Protein AF-A0A2M4CQC0-F1 (afdb_monomer_lite)

Organism: Anopheles darlingi (NCBI:txid43151)

pLDDT: mean 77.65, std 14.58, range [39.47, 97.56]

Radius of gyration: 40.75 Å; chains: 1; bounding box: 48×86×104 Å

Secondary structure (DSSP, 8-state):
---SSHHHHHHHHHHHHHHHHHHHHHHHHHHHHHS-------PPPP-------TT--------THHHHHHHHHHHHHHHHS--------TTTT-S--THHHHHHHHHHHHHHHHHHHHHHHHHHHHHHHHTT-HHHHHHHHHHHHHHHHHHHHHH-

InterPro domains:
  IPR013169 mRNA splicing factor Cwf18-like [PF08315] (10-129)
  IPR013169 mRNA splicing factor Cwf18-like [PTHR31551] (8-136)

Foldseek 3Di:
DDDPPPVVVVVVVVVVVVVVVVVVVVVVVVVVVVPDDDPPPPDDDDDDDPPPPPDPDPPCPPPVVVVVVVVVVVVVVVVVPPPCPVPPPPVVVPPDDPCPVVCVVVVVVVVVVVVVVVVVVVVVVVVCVVVVVVVVVVVVVVVVVVVVVVVVVVVD

Structure (mmCIF, N/CA/C/O backbone):
data_AF-A0A2M4CQC0-F1
#
_entry.id   AF-A0A2M4CQC0-F1
#
loop_
_atom_site.group_PDB
_atom_site.id
_atom_site.type_symbol
_atom_site.label_atom_id
_atom_site.label_alt_id
_atom_site.label_comp_id
_atom_site.label_asym_id
_atom_site.label_entity_id
_atom_site.label_seq_id
_atom_site.pdbx_PDB_ins_code
_atom_site.Cartn_x
_atom_site.Cartn_y
_atom_site.Cartn_z
_atom_site.occupancy
_atom_site.B_iso_or_equiv
_atom_site.auth_seq_id
_atom_site.auth_comp_id
_atom_site.auth_asym_id
_atom_site.auth_atom_id
_atom_site.pdbx_PDB_model_num
ATOM 1 N N . MET A 1 1 ? 17.197 -39.508 -25.201 1.00 41.97 1 MET A N 1
ATOM 2 C CA . MET A 1 1 ? 18.123 -38.373 -25.404 1.00 41.97 1 MET A CA 1
ATOM 3 C C . MET A 1 1 ? 18.907 -38.595 -26.699 1.00 41.97 1 MET A C 1
ATOM 5 O O . MET A 1 1 ? 20.061 -38.970 -26.625 1.00 41.97 1 MET A O 1
ATOM 9 N N . LEU A 1 2 ? 18.271 -38.444 -27.871 1.00 49.19 2 LEU A N 1
ATOM 10 C CA . LEU A 1 2 ? 18.907 -38.537 -29.202 1.00 49.19 2 LEU A CA 1
ATOM 11 C C . LEU A 1 2 ? 18.035 -37.808 -30.256 1.00 49.19 2 LEU A C 1
ATOM 13 O O . LEU A 1 2 ? 17.323 -38.461 -31.004 1.00 49.19 2 LEU A O 1
ATOM 17 N N . GLU A 1 3 ? 18.061 -36.468 -30.307 1.00 52.78 3 GLU A N 1
ATOM 18 C CA . GLU A 1 3 ? 17.412 -35.682 -31.391 1.00 52.78 3 GLU A CA 1
ATOM 19 C C . GLU A 1 3 ? 18.177 -34.398 -31.806 1.00 52.78 3 GLU A C 1
ATOM 21 O O . GLU A 1 3 ? 17.649 -33.559 -32.529 1.00 52.78 3 GLU A O 1
ATOM 26 N N . SER A 1 4 ? 19.446 -34.208 -31.420 1.00 57.28 4 SER A N 1
ATOM 27 C CA . SER A 1 4 ? 20.185 -32.971 -31.755 1.00 57.28 4 SER A CA 1
ATOM 28 C C . SER A 1 4 ? 20.886 -32.973 -33.125 1.00 57.28 4 SER A C 1
ATOM 30 O O . SER A 1 4 ? 21.288 -31.914 -33.598 1.00 57.28 4 SER A O 1
ATOM 32 N N . GLY A 1 5 ? 21.022 -34.126 -33.793 1.00 52.41 5 GLY A N 1
ATOM 33 C CA . GLY A 1 5 ? 21.765 -34.246 -35.060 1.00 52.41 5 GLY A CA 1
ATOM 34 C C . GLY A 1 5 ? 20.974 -33.906 -36.332 1.00 52.41 5 GLY A C 1
ATOM 35 O O . GLY A 1 5 ? 21.569 -33.542 -37.339 1.00 52.41 5 GLY A O 1
ATOM 36 N N . ALA A 1 6 ? 19.638 -33.985 -36.303 1.00 56.91 6 ALA A N 1
ATOM 37 C CA . ALA A 1 6 ? 18.797 -33.765 -37.490 1.00 56.91 6 ALA A CA 1
ATOM 38 C C . ALA A 1 6 ? 18.462 -32.281 -37.749 1.00 56.91 6 ALA A C 1
ATOM 40 O O . ALA A 1 6 ? 18.064 -31.913 -38.854 1.00 56.91 6 ALA A O 1
ATOM 41 N N . VAL A 1 7 ? 18.608 -31.420 -36.737 1.00 55.88 7 VAL A N 1
ATOM 42 C CA . VAL A 1 7 ? 18.249 -29.992 -36.813 1.00 55.88 7 VAL A CA 1
ATOM 43 C C . VAL A 1 7 ? 19.319 -29.176 -37.551 1.00 55.88 7 VAL A C 1
ATOM 45 O O . VAL A 1 7 ? 18.988 -28.219 -38.246 1.00 55.88 7 VAL A O 1
ATOM 48 N N . ILE A 1 8 ? 20.589 -29.588 -37.465 1.00 58.81 8 ILE A N 1
ATOM 49 C CA . ILE A 1 8 ? 21.735 -28.864 -38.042 1.00 58.81 8 ILE A CA 1
ATOM 50 C C . ILE A 1 8 ? 21.699 -28.894 -39.582 1.00 58.81 8 ILE A C 1
ATOM 52 O O . ILE A 1 8 ? 21.910 -27.859 -40.207 1.00 58.81 8 ILE A O 1
ATOM 56 N N . GLY A 1 9 ? 21.326 -30.025 -40.196 1.00 65.06 9 GLY A N 1
ATOM 57 C CA . GLY A 1 9 ? 21.192 -30.133 -41.659 1.00 65.06 9 GLY A CA 1
ATOM 58 C C . GLY A 1 9 ? 20.013 -29.334 -42.235 1.00 65.06 9 GLY A C 1
ATOM 59 O O . GLY A 1 9 ? 20.157 -28.668 -43.256 1.00 65.06 9 GLY A O 1
ATOM 60 N N . LYS A 1 10 ? 18.864 -29.307 -41.540 1.00 74.62 10 LYS A N 1
ATOM 61 C CA . LYS A 1 10 ? 17.688 -28.517 -41.965 1.00 74.62 10 LYS A CA 1
ATOM 62 C C . LYS A 1 10 ? 17.965 -27.008 -41.962 1.00 74.62 10 LYS A C 1
ATOM 64 O O . LYS A 1 10 ? 17.490 -26.296 -42.843 1.00 74.62 10 LYS A O 1
ATOM 69 N N . LEU A 1 11 ? 18.744 -26.527 -40.989 1.00 77.06 11 LEU A N 1
ATOM 70 C CA . LEU A 1 11 ? 19.142 -25.120 -40.889 1.00 77.06 11 LEU A CA 1
ATOM 71 C C . LEU A 1 11 ? 20.041 -24.699 -42.066 1.00 77.06 11 LEU A C 1
ATOM 73 O O . LEU A 1 11 ? 19.887 -23.607 -42.616 1.00 77.06 11 LEU A O 1
ATOM 77 N N . GLU A 1 12 ? 20.971 -25.568 -42.459 1.00 82.75 12 GLU A N 1
ATOM 78 C CA . GLU A 1 12 ? 21.910 -25.317 -43.554 1.00 82.75 12 GLU A CA 1
ATOM 79 C C . GLU A 1 12 ? 21.199 -25.272 -44.917 1.00 82.75 12 GLU A C 1
ATOM 81 O O . GLU A 1 12 ? 21.406 -24.340 -45.703 1.00 82.75 12 GLU A O 1
ATOM 86 N 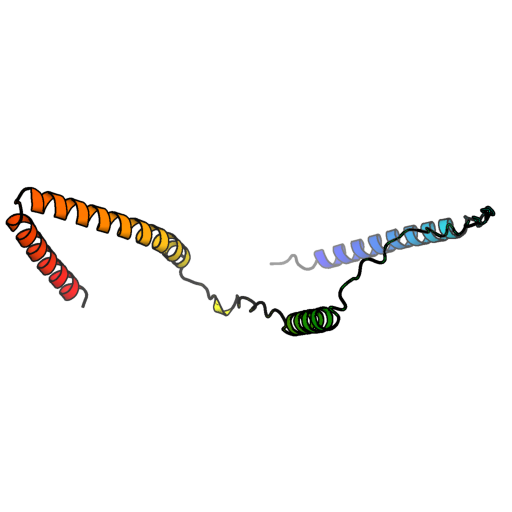N . GLU A 1 13 ? 20.274 -26.205 -45.160 1.00 87.00 13 GLU A N 1
ATOM 87 C CA . GLU A 1 13 ? 19.421 -26.216 -46.355 1.00 87.00 13 GLU A CA 1
ATOM 88 C C . GLU A 1 13 ? 18.553 -24.949 -46.459 1.00 87.00 13 GLU A C 1
ATOM 90 O O . GLU A 1 13 ? 18.424 -24.344 -47.531 1.00 87.00 13 GLU A O 1
ATOM 95 N N . GLU A 1 14 ? 17.982 -24.493 -45.340 1.00 89.06 14 GLU A N 1
ATOM 96 C CA . GLU A 1 14 ? 17.160 -23.283 -45.307 1.00 89.06 14 GLU A CA 1
ATOM 97 C C . GLU A 1 14 ? 17.990 -22.006 -45.540 1.00 89.06 14 GLU A C 1
ATOM 99 O O . GLU A 1 14 ? 17.554 -21.092 -46.257 1.00 89.06 14 GLU A O 1
ATOM 104 N N . ALA A 1 15 ? 19.221 -21.957 -45.020 1.00 91.50 15 ALA A N 1
ATOM 105 C CA . ALA A 1 15 ? 20.152 -20.853 -45.243 1.00 91.50 15 ALA A CA 1
ATOM 106 C C . ALA A 1 15 ? 20.557 -20.722 -46.723 1.00 91.50 15 ALA A C 1
ATOM 108 O O . ALA A 1 15 ? 20.567 -19.608 -47.267 1.00 91.50 15 ALA A O 1
ATOM 109 N N . LEU A 1 16 ? 20.824 -21.841 -47.407 1.00 91.31 16 LEU A N 1
ATOM 110 C CA . LEU A 1 16 ? 21.131 -21.860 -48.842 1.00 91.31 16 LEU A CA 1
ATOM 111 C C . LEU A 1 16 ? 19.942 -21.373 -49.681 1.00 91.31 16 LEU A C 1
ATOM 113 O O . LEU A 1 16 ? 20.098 -20.482 -50.520 1.00 91.31 16 LEU A O 1
ATOM 117 N N . LYS A 1 17 ? 18.728 -21.840 -49.373 1.00 93.62 17 LYS A N 1
ATOM 118 C CA . LYS A 1 17 ? 17.499 -21.399 -50.051 1.00 93.62 17 LYS A CA 1
ATOM 119 C C . LYS A 1 17 ? 17.235 -19.898 -49.879 1.00 93.62 17 LYS A C 1
ATOM 121 O O . LYS A 1 17 ? 16.783 -19.222 -50.809 1.00 93.62 17 LYS A O 1
ATOM 126 N N . ARG A 1 18 ? 17.533 -19.333 -48.700 1.00 91.88 18 ARG A N 1
ATOM 127 C CA . ARG A 1 18 ? 17.454 -17.880 -48.456 1.00 91.88 18 ARG A CA 1
ATOM 128 C C . ARG A 1 18 ? 18.491 -17.114 -49.278 1.00 91.88 18 ARG A C 1
ATOM 130 O O . ARG A 1 18 ? 18.155 -16.081 -49.862 1.00 91.88 18 ARG A O 1
ATOM 137 N N . LYS A 1 19 ? 19.725 -17.616 -49.350 1.00 95.06 19 LYS A N 1
ATOM 138 C CA . LYS A 1 19 ? 20.812 -17.014 -50.136 1.00 95.06 19 LYS A CA 1
ATOM 139 C C . LYS A 1 19 ? 20.453 -16.941 -51.622 1.00 95.06 19 LYS A C 1
ATOM 141 O O . LYS A 1 19 ? 20.618 -15.885 -52.230 1.00 95.06 19 LYS A O 1
ATOM 146 N N . GLU A 1 20 ? 19.898 -18.009 -52.188 1.00 94.44 20 GLU A N 1
ATOM 147 C CA . GLU A 1 20 ? 19.456 -18.040 -53.588 1.00 94.44 20 GLU A CA 1
ATOM 148 C C . GLU A 1 20 ? 18.335 -17.033 -53.870 1.00 94.44 20 GLU A C 1
ATOM 150 O O . GLU A 1 20 ? 18.406 -16.288 -54.851 1.00 94.44 20 GLU A O 1
ATOM 155 N N . ARG A 1 21 ? 17.329 -16.934 -52.988 1.00 93.94 21 ARG A N 1
ATOM 156 C CA . ARG A 1 21 ? 16.252 -15.932 -53.111 1.00 93.94 21 ARG A CA 1
ATOM 157 C C . ARG A 1 21 ? 16.788 -14.500 -53.106 1.00 93.94 21 ARG A C 1
ATOM 159 O O . ARG A 1 21 ? 16.381 -13.693 -53.940 1.00 93.94 21 ARG A O 1
ATOM 166 N N . LEU A 1 22 ? 17.718 -14.189 -52.201 1.00 92.69 22 LEU A N 1
ATOM 167 C CA . LEU A 1 22 ? 18.335 -12.861 -52.124 1.00 92.69 22 LEU A CA 1
ATOM 168 C C . LEU A 1 22 ? 19.164 -12.536 -53.373 1.00 92.69 22 LEU A C 1
ATOM 170 O O . LEU A 1 22 ? 19.139 -11.399 -53.842 1.00 92.69 22 LEU A O 1
ATOM 174 N N . GLN A 1 23 ? 19.857 -13.520 -53.952 1.00 92.50 23 GLN A N 1
ATOM 175 C CA . GLN A 1 23 ? 20.594 -13.320 -55.202 1.00 92.50 23 GLN A CA 1
ATOM 176 C C . GLN A 1 23 ? 19.667 -13.010 -56.384 1.00 92.50 23 GLN A C 1
ATOM 178 O O . GLN A 1 23 ? 19.983 -12.119 -57.175 1.00 92.50 23 GLN A O 1
ATOM 183 N N . HIS A 1 24 ? 18.514 -13.677 -56.487 1.00 91.81 24 HIS A N 1
ATOM 184 C CA . HIS A 1 24 ? 17.514 -13.372 -57.518 1.00 91.81 24 HIS A CA 1
ATOM 185 C C . HIS A 1 24 ? 16.942 -11.959 -57.360 1.00 91.81 24 HIS A C 1
ATOM 187 O O . HIS A 1 24 ? 16.857 -11.220 -58.341 1.00 91.81 24 HIS A O 1
ATOM 193 N N . LEU A 1 25 ? 16.624 -11.548 -56.128 1.00 86.88 25 LEU A N 1
ATOM 194 C CA . LEU A 1 25 ? 16.161 -10.189 -55.830 1.00 86.88 25 LEU A CA 1
ATOM 195 C C . LEU A 1 25 ? 17.206 -9.132 -56.198 1.00 86.88 25 LEU A C 1
ATOM 197 O O . LEU A 1 25 ? 16.875 -8.143 -56.844 1.00 86.88 25 LEU A O 1
ATOM 201 N N . LYS A 1 26 ? 18.478 -9.367 -55.855 1.00 90.06 26 LYS A N 1
ATOM 202 C CA . LYS A 1 26 ? 19.574 -8.443 -56.169 1.00 90.06 26 LYS A CA 1
ATOM 203 C C . LYS A 1 26 ? 19.814 -8.318 -57.676 1.00 90.06 26 LYS A C 1
ATOM 205 O O . LYS A 1 26 ? 20.076 -7.220 -58.157 1.00 90.06 26 LYS A O 1
ATOM 210 N N . ARG A 1 27 ? 19.701 -9.419 -58.430 1.00 88.50 27 ARG A N 1
ATOM 211 C CA . ARG A 1 27 ? 19.774 -9.397 -59.902 1.00 88.50 27 ARG A CA 1
ATOM 212 C C . ARG A 1 27 ? 18.616 -8.606 -60.508 1.00 88.50 27 ARG A C 1
ATOM 214 O O . ARG A 1 27 ? 18.858 -7.783 -61.382 1.00 88.50 27 ARG A O 1
ATOM 221 N N . LYS A 1 28 ? 17.393 -8.799 -60.002 1.00 85.19 28 LYS A N 1
ATOM 222 C CA . LYS A 1 28 ? 16.210 -8.058 -60.457 1.00 85.19 28 LYS A CA 1
ATOM 223 C C . LYS A 1 28 ? 16.317 -6.560 -60.155 1.00 85.19 28 LYS A C 1
ATOM 225 O O . LYS A 1 28 ? 16.088 -5.760 -61.046 1.00 85.19 28 LYS A O 1
ATOM 230 N N . GLN A 1 29 ? 16.729 -6.187 -58.944 1.00 81.38 29 GLN A N 1
ATOM 231 C CA . GLN A 1 29 ? 16.926 -4.783 -58.565 1.00 81.38 29 GLN A CA 1
ATOM 232 C C . GLN A 1 29 ? 18.025 -4.109 -59.397 1.00 81.38 29 GLN A C 1
ATOM 234 O O . GLN A 1 29 ? 17.899 -2.943 -5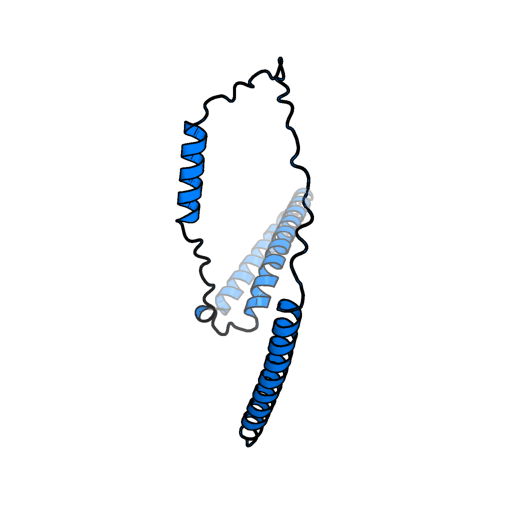9.752 1.00 81.38 29 GLN A O 1
ATOM 239 N N . LYS A 1 30 ? 19.102 -4.839 -59.724 1.00 78.00 30 LYS A N 1
ATOM 240 C CA . LYS A 1 30 ? 20.161 -4.310 -60.587 1.00 78.00 30 LYS A CA 1
ATOM 241 C C . LYS A 1 30 ? 19.666 -4.080 -62.021 1.00 78.00 30 LYS A C 1
ATOM 243 O O . LYS A 1 30 ? 20.008 -3.057 -62.593 1.00 78.00 30 LYS A O 1
ATOM 248 N N . ALA A 1 31 ? 18.843 -4.980 -62.562 1.00 71.38 31 ALA A N 1
ATOM 249 C CA . ALA A 1 31 ? 18.223 -4.792 -63.876 1.00 71.38 31 ALA A CA 1
ATOM 250 C C . ALA A 1 31 ? 17.266 -3.583 -63.896 1.00 71.38 31 ALA A C 1
ATOM 252 O O . ALA A 1 31 ? 17.342 -2.762 -64.799 1.00 71.38 31 ALA A O 1
ATOM 253 N N . ASP A 1 32 ? 16.454 -3.414 -62.848 1.00 63.69 32 ASP A N 1
ATOM 254 C CA . ASP A 1 32 ? 15.522 -2.280 -62.701 1.00 63.69 32 ASP A CA 1
ATOM 255 C C . ASP A 1 32 ? 16.256 -0.929 -62.556 1.00 63.69 32 ASP A C 1
ATOM 257 O O . ASP A 1 32 ? 15.767 0.123 -62.960 1.00 63.69 32 ASP A O 1
ATOM 261 N N . SER A 1 33 ? 17.474 -0.953 -62.003 1.00 61.12 33 SER A N 1
ATOM 262 C CA . SER A 1 33 ? 18.329 0.231 -61.873 1.00 61.12 33 SER A CA 1
ATOM 263 C C . SER A 1 33 ? 19.062 0.609 -63.166 1.00 61.12 33 SER A C 1
ATOM 265 O O . SER A 1 33 ? 19.546 1.736 -63.252 1.00 61.12 33 SER A O 1
ATOM 267 N N . GLU A 1 34 ? 19.174 -0.296 -64.144 1.00 57.38 34 GLU A N 1
ATOM 268 C CA . GLU A 1 34 ? 19.830 -0.036 -65.436 1.00 57.38 34 GLU A CA 1
ATOM 269 C C . GLU A 1 34 ? 18.825 0.299 -66.567 1.00 57.38 34 GLU A C 1
ATOM 271 O O . GLU A 1 34 ? 19.246 0.726 -67.639 1.00 57.38 34 GLU A O 1
ATOM 276 N N . GLU A 1 35 ? 17.505 0.222 -66.324 1.00 50.53 35 GLU A N 1
ATOM 277 C CA . GLU A 1 35 ? 16.438 0.525 -67.307 1.00 50.53 35 GLU A CA 1
ATOM 278 C C . GLU A 1 35 ? 15.674 1.849 -67.073 1.00 50.53 35 GLU A C 1
ATOM 280 O O . GLU A 1 35 ? 14.612 2.076 -67.651 1.00 50.53 35 GLU A O 1
ATOM 285 N N . SER A 1 36 ? 16.212 2.782 -66.283 1.00 39.47 36 SER A N 1
ATOM 286 C CA . SER A 1 36 ? 15.662 4.147 -66.188 1.00 39.47 36 SER A CA 1
ATOM 287 C C . SER A 1 36 ? 16.649 5.182 -66.735 1.00 39.47 36 SER A C 1
ATOM 289 O O . SER A 1 36 ? 17.482 5.684 -65.976 1.00 39.47 36 SER A O 1
ATOM 291 N N . PRO A 1 37 ? 16.584 5.556 -68.030 1.00 43.72 37 PRO A N 1
ATOM 292 C CA . PRO A 1 37 ? 17.296 6.732 -68.499 1.00 43.72 37 PRO A CA 1
ATOM 293 C C . PRO A 1 37 ? 16.674 7.959 -67.829 1.00 43.72 37 PRO A C 1
ATOM 295 O O . PRO A 1 37 ? 15.473 8.214 -67.930 1.00 43.72 37 PRO A O 1
ATOM 298 N N . ALA A 1 38 ? 17.508 8.706 -67.111 1.00 54.03 38 ALA A N 1
ATOM 299 C CA . ALA A 1 38 ? 17.170 9.972 -66.490 1.00 54.03 38 ALA A CA 1
ATOM 300 C C . ALA A 1 38 ? 16.555 10.937 -67.520 1.00 54.03 38 ALA A C 1
ATOM 302 O O . ALA A 1 38 ? 17.259 11.608 -68.269 1.00 54.03 38 ALA A O 1
ATOM 303 N N . THR A 1 39 ? 15.225 11.043 -67.556 1.00 52.78 39 THR A N 1
ATOM 304 C CA . THR A 1 39 ? 14.570 12.199 -68.170 1.00 52.78 39 THR A CA 1
ATOM 305 C C . THR A 1 39 ? 14.720 13.378 -67.220 1.00 52.78 39 THR A C 1
ATOM 307 O O . THR A 1 39 ? 13.859 13.618 -66.370 1.00 52.78 39 THR A O 1
ATOM 310 N N . GLU A 1 40 ? 15.824 14.108 -67.366 1.00 60.56 40 GLU A N 1
ATOM 311 C CA . GLU A 1 40 ? 15.994 15.467 -66.858 1.00 60.56 40 GLU A CA 1
ATOM 312 C C . GLU A 1 40 ? 14.943 16.376 -67.513 1.00 60.56 40 GLU A C 1
ATOM 314 O O . GLU A 1 40 ? 15.177 17.048 -68.515 1.00 60.56 40 GLU A O 1
ATOM 319 N N . LYS A 1 41 ? 13.721 16.374 -66.975 1.00 54.62 41 LYS A N 1
ATOM 320 C CA . LYS A 1 41 ? 12.727 17.391 -67.314 1.00 54.62 41 LYS A CA 1
ATOM 321 C C . LYS A 1 41 ? 13.232 18.705 -66.724 1.00 54.62 41 LYS A C 1
ATOM 323 O O . LYS A 1 41 ? 13.283 18.856 -65.508 1.00 54.62 41 LYS A O 1
ATOM 328 N N . SER A 1 42 ? 13.634 19.636 -67.585 1.00 65.50 42 SER A N 1
ATOM 329 C CA . SER A 1 42 ? 14.112 20.970 -67.220 1.00 65.50 42 SER A CA 1
ATOM 330 C C . SER A 1 42 ? 13.030 21.747 -66.459 1.00 65.50 42 SER A C 1
ATOM 332 O O . SER A 1 42 ? 12.111 22.307 -67.060 1.00 65.50 42 SER A O 1
ATOM 334 N N . ILE A 1 43 ? 13.119 21.777 -65.131 1.00 65.00 43 ILE A N 1
ATOM 335 C CA . ILE A 1 43 ? 12.225 22.578 -64.291 1.00 65.00 43 ILE A CA 1
ATOM 336 C C . ILE A 1 43 ? 12.688 24.046 -64.380 1.00 65.00 43 ILE A C 1
ATOM 338 O O . ILE A 1 43 ? 13.868 24.318 -64.135 1.00 65.00 43 ILE A O 1
ATOM 342 N N . PRO A 1 44 ? 11.815 25.010 -64.734 1.00 70.62 44 PRO A N 1
ATOM 343 C CA . PRO A 1 44 ? 12.196 26.418 -64.765 1.00 70.62 44 PRO A CA 1
ATOM 344 C C . PRO A 1 44 ? 12.502 26.926 -63.348 1.00 70.62 44 PRO A C 1
ATOM 346 O O . PRO A 1 44 ? 11.766 26.655 -62.398 1.00 70.62 44 PRO A O 1
ATOM 349 N N . LYS A 1 45 ? 13.608 27.665 -63.202 1.00 72.94 45 LYS A N 1
ATOM 350 C CA . LYS A 1 45 ? 14.085 28.170 -61.906 1.00 72.94 45 LYS A CA 1
ATOM 351 C C . LYS A 1 45 ? 13.156 29.281 -61.388 1.00 72.94 45 LYS A C 1
ATOM 353 O O . LYS A 1 45 ? 12.873 30.213 -62.144 1.00 72.94 45 LYS A O 1
ATOM 358 N N . PRO A 1 46 ? 12.702 29.229 -60.123 1.00 70.25 46 PRO A N 1
ATOM 359 C CA . PRO A 1 46 ? 11.819 30.250 -59.571 1.00 70.25 46 PRO A CA 1
ATOM 360 C C . PRO A 1 46 ? 12.558 31.581 -59.382 1.00 70.25 46 PRO A C 1
ATOM 362 O O . PRO A 1 46 ? 13.689 31.619 -58.897 1.00 70.25 46 PRO A O 1
ATOM 365 N N . ILE A 1 47 ? 11.901 32.683 -59.750 1.00 70.81 47 ILE A N 1
ATOM 366 C CA . ILE A 1 47 ? 12.404 34.041 -59.524 1.00 70.81 47 ILE A CA 1
ATOM 367 C C . ILE A 1 47 ? 11.883 34.517 -58.168 1.00 70.81 47 ILE A C 1
ATOM 369 O O . ILE A 1 47 ? 10.685 34.748 -58.001 1.00 70.81 47 ILE A O 1
ATOM 373 N N . PHE A 1 48 ? 12.784 34.693 -57.205 1.00 68.25 48 PHE A N 1
ATOM 374 C CA . PHE A 1 48 ? 12.445 35.260 -55.904 1.00 68.25 48 PHE A CA 1
ATOM 375 C C . PHE A 1 48 ? 12.350 36.782 -56.014 1.00 68.25 48 PHE A C 1
ATOM 377 O O . PHE A 1 48 ? 13.351 37.468 -56.220 1.00 68.25 48 PHE A O 1
ATOM 384 N N . ARG A 1 49 ? 11.140 37.328 -55.869 1.00 76.50 49 ARG A N 1
ATOM 385 C CA . ARG A 1 49 ? 10.976 38.761 -55.604 1.00 76.50 49 ARG A CA 1
ATOM 386 C C . ARG A 1 49 ? 11.327 38.976 -54.138 1.00 76.50 49 ARG A C 1
ATOM 388 O O . ARG A 1 49 ? 10.653 38.439 -53.264 1.00 76.50 49 ARG A O 1
ATOM 395 N N . ASN A 1 50 ? 12.398 39.715 -53.874 1.00 67.56 50 ASN A N 1
ATOM 396 C CA . ASN A 1 50 ? 12.758 40.077 -52.511 1.00 67.56 50 ASN A CA 1
ATOM 397 C C . ASN A 1 50 ? 11.753 41.122 -52.006 1.00 67.56 50 ASN A C 1
ATOM 399 O O . ASN A 1 50 ? 11.881 42.307 -52.308 1.00 67.56 50 ASN A O 1
ATOM 403 N N . TYR A 1 51 ? 10.716 40.677 -51.298 1.00 65.50 51 TYR A N 1
ATOM 404 C CA . TYR A 1 51 ? 9.818 41.574 -50.582 1.00 65.50 51 TYR A CA 1
ATOM 405 C C . TYR A 1 51 ? 10.551 42.061 -49.332 1.00 65.50 51 TYR A C 1
ATOM 407 O O . TYR A 1 51 ? 10.691 41.321 -48.362 1.00 65.50 51 TYR A O 1
ATOM 415 N N . GLN A 1 52 ? 11.044 43.301 -49.356 1.00 63.56 52 GLN A N 1
ATOM 416 C CA . GLN A 1 52 ? 11.446 43.972 -48.124 1.00 63.56 52 GLN A CA 1
ATOM 417 C C . GLN A 1 52 ? 10.179 44.244 -47.313 1.00 63.56 52 GLN A C 1
ATOM 419 O O . GLN A 1 52 ? 9.354 45.079 -47.673 1.00 63.56 52 GLN A O 1
ATOM 424 N N . SER A 1 53 ? 9.989 43.490 -46.236 1.00 59.84 53 SER A N 1
ATOM 425 C CA . SER A 1 53 ? 8.921 43.741 -45.277 1.00 59.84 53 SER A CA 1
ATOM 426 C C . SER A 1 53 ? 9.308 44.951 -44.424 1.00 59.84 53 SER A C 1
ATOM 428 O O . SER A 1 53 ? 10.120 44.827 -43.508 1.00 59.84 53 SER A O 1
ATOM 430 N N . GLU A 1 54 ? 8.745 46.122 -44.721 1.00 62.41 54 GLU A N 1
ATOM 431 C CA . GLU A 1 54 ? 9.110 47.385 -44.056 1.00 62.41 54 GLU A CA 1
ATOM 432 C C . GLU A 1 54 ? 8.751 47.452 -42.560 1.00 62.41 54 GLU A C 1
ATOM 434 O O . GLU A 1 54 ? 9.181 48.374 -41.881 1.00 62.41 54 GLU A O 1
ATOM 439 N N . ASN A 1 55 ? 8.020 46.477 -42.003 1.00 60.81 55 ASN A N 1
ATOM 440 C CA . ASN A 1 55 ? 7.568 46.526 -40.607 1.00 60.81 55 ASN A CA 1
ATOM 441 C C . ASN A 1 55 ? 7.600 45.159 -39.910 1.00 60.81 55 ASN A C 1
ATOM 443 O O . ASN A 1 55 ? 6.606 44.721 -39.337 1.00 60.81 55 ASN A O 1
ATOM 447 N N . ILE A 1 56 ? 8.740 44.467 -39.937 1.00 61.00 56 ILE A N 1
ATOM 448 C CA . ILE A 1 56 ? 9.003 43.441 -38.920 1.00 61.00 56 ILE A CA 1
ATOM 449 C C . ILE A 1 56 ? 9.737 44.160 -37.798 1.00 61.00 56 ILE A C 1
ATOM 451 O O . ILE A 1 56 ? 10.941 44.409 -37.891 1.00 61.00 56 ILE A O 1
ATOM 455 N N . SER A 1 57 ? 9.002 44.540 -36.752 1.00 64.44 57 SER A N 1
ATOM 456 C CA . SER A 1 57 ? 9.621 44.947 -35.496 1.00 64.44 57 SER A CA 1
ATOM 457 C C . SER A 1 57 ? 10.548 43.813 -35.088 1.00 64.44 57 SER A C 1
ATOM 459 O O . SER A 1 57 ? 10.082 42.699 -34.842 1.00 64.44 57 SER A O 1
ATOM 461 N N . LYS A 1 58 ? 11.855 44.084 -35.074 1.00 61.69 58 LYS A N 1
ATOM 462 C CA . LYS A 1 58 ? 12.843 43.197 -34.471 1.00 61.69 58 LYS A CA 1
ATOM 463 C C . LYS A 1 58 ? 12.402 43.058 -33.023 1.00 61.69 58 LYS A C 1
ATOM 465 O O . LYS A 1 58 ? 12.629 43.965 -32.230 1.00 61.69 58 LYS A O 1
ATOM 470 N N . THR A 1 59 ? 11.667 41.996 -32.713 1.00 60.44 59 THR A N 1
ATOM 471 C CA . THR A 1 59 ? 11.426 41.596 -31.335 1.00 60.44 59 THR A CA 1
ATOM 472 C C . THR A 1 59 ? 12.802 41.564 -30.704 1.00 60.44 59 THR A C 1
ATOM 474 O O . THR A 1 59 ? 13.664 40.824 -31.182 1.00 60.44 59 THR A O 1
ATOM 477 N N . SER A 1 60 ? 13.027 42.461 -29.744 1.00 59.06 60 SER A N 1
ATOM 478 C CA . SER A 1 60 ? 14.197 42.425 -28.882 1.00 59.06 60 SER A CA 1
ATOM 479 C C . SER A 1 60 ? 14.113 41.081 -28.186 1.00 59.06 60 SER A C 1
ATOM 481 O O . SER A 1 60 ? 13.320 40.898 -27.269 1.00 59.06 60 SER A O 1
ATOM 483 N N . ILE A 1 61 ? 14.798 40.093 -28.747 1.00 60.84 61 ILE A N 1
ATOM 484 C CA . ILE A 1 61 ? 15.107 38.883 -28.017 1.00 60.84 61 ILE A CA 1
ATOM 485 C C . ILE A 1 61 ? 16.164 39.393 -27.056 1.00 60.84 61 ILE A C 1
ATOM 487 O O . ILE A 1 61 ? 17.243 39.782 -27.504 1.00 60.84 61 ILE A O 1
ATOM 491 N N . ASP A 1 62 ? 15.794 39.538 -25.788 1.00 63.31 62 ASP A N 1
ATOM 492 C CA . ASP A 1 62 ? 16.750 39.895 -24.752 1.00 63.31 62 ASP A CA 1
ATOM 493 C C . ASP A 1 62 ? 17.946 38.940 -24.882 1.00 63.31 62 ASP A C 1
ATOM 495 O O . ASP A 1 62 ? 17.766 37.743 -25.130 1.00 63.31 62 ASP A O 1
ATOM 499 N N . ASP A 1 63 ? 19.166 39.490 -24.857 1.00 61.94 63 ASP A N 1
ATOM 500 C CA . ASP A 1 63 ? 20.417 38.750 -25.056 1.00 61.94 63 ASP A CA 1
ATOM 501 C C . ASP A 1 63 ? 20.690 37.835 -23.843 1.00 61.94 63 ASP A C 1
ATOM 503 O O . ASP A 1 63 ? 21.672 37.965 -23.114 1.00 61.94 63 ASP A O 1
ATOM 507 N N . ASP A 1 64 ? 19.831 36.838 -23.651 1.00 59.66 64 ASP A N 1
ATOM 508 C CA . ASP A 1 64 ? 19.865 35.805 -22.618 1.00 59.66 64 ASP A CA 1
ATOM 509 C C . ASP A 1 64 ? 20.928 34.738 -22.927 1.00 59.66 64 ASP A C 1
ATOM 511 O O . ASP A 1 64 ? 20.812 33.559 -22.581 1.00 59.66 64 ASP A O 1
ATOM 515 N N . ARG A 1 65 ? 22.011 35.141 -23.597 1.00 62.97 65 ARG A N 1
ATOM 516 C CA . ARG A 1 65 ? 23.101 34.263 -24.030 1.00 62.97 65 ARG A CA 1
ATOM 517 C C . ARG A 1 65 ? 23.704 33.496 -22.849 1.00 62.97 65 ARG A C 1
ATOM 519 O O . ARG A 1 65 ? 23.988 32.310 -22.980 1.00 62.97 65 ARG A O 1
ATOM 526 N N . ALA A 1 66 ? 23.785 34.129 -21.678 1.00 63.81 66 ALA A N 1
ATOM 527 C CA . ALA A 1 66 ? 24.238 33.495 -20.439 1.00 63.81 66 ALA A CA 1
ATOM 528 C C . ALA A 1 66 ? 23.276 32.401 -19.919 1.00 63.81 66 ALA A C 1
ATOM 530 O O . ALA A 1 66 ? 23.712 31.400 -19.345 1.00 63.81 66 ALA A O 1
ATOM 531 N N . ILE A 1 67 ? 21.966 32.552 -20.142 1.00 74.00 67 ILE A N 1
ATOM 532 C CA . ILE A 1 67 ? 20.952 31.563 -19.745 1.00 74.00 67 ILE A CA 1
ATOM 533 C C . ILE A 1 67 ? 21.058 30.338 -20.653 1.00 74.00 67 ILE A C 1
ATOM 535 O O . ILE A 1 67 ? 21.078 29.207 -20.175 1.00 74.00 67 ILE A O 1
ATOM 539 N N . VAL A 1 68 ? 21.222 30.561 -21.957 1.00 80.44 68 VAL A N 1
ATOM 540 C CA . VAL A 1 68 ? 21.382 29.474 -22.929 1.00 80.44 68 VAL A CA 1
ATOM 541 C C . VAL A 1 68 ? 22.673 28.696 -22.673 1.00 80.44 68 VAL A C 1
ATOM 543 O O . VAL A 1 68 ? 22.642 27.468 -22.628 1.00 80.44 68 VAL A O 1
ATOM 546 N N . GLU A 1 69 ? 23.795 29.383 -22.447 1.00 81.56 69 GLU A N 1
ATOM 547 C CA . GLU A 1 69 ? 25.080 28.734 -22.154 1.00 81.56 69 GLU A CA 1
ATOM 548 C C . GLU A 1 69 ? 25.021 27.890 -20.871 1.00 81.56 69 GLU A C 1
ATOM 550 O O . GLU A 1 69 ? 25.461 26.738 -20.870 1.00 81.56 69 GLU A O 1
ATOM 555 N N . SER A 1 70 ? 24.406 28.408 -19.801 1.00 84.56 70 SER A N 1
ATOM 556 C CA . SER A 1 70 ? 24.243 27.658 -18.547 1.00 84.56 70 SER A CA 1
ATOM 557 C C . SER A 1 70 ? 23.308 26.450 -18.690 1.00 84.56 70 SER A C 1
ATOM 559 O O . SER A 1 70 ? 23.610 25.373 -18.174 1.00 84.56 70 SER A O 1
ATOM 561 N N . GLN A 1 71 ? 22.214 26.576 -19.443 1.00 84.31 71 GLN A N 1
ATOM 562 C CA . GLN A 1 71 ? 21.247 25.497 -19.648 1.00 84.31 71 GLN A CA 1
ATOM 563 C C . GLN A 1 71 ? 21.792 24.384 -20.556 1.00 84.31 71 GLN A C 1
ATOM 565 O O . GLN A 1 71 ? 21.557 23.202 -20.295 1.00 84.31 71 GLN A O 1
ATOM 570 N N . VAL A 1 72 ? 22.574 24.747 -21.578 1.00 87.75 72 VAL A N 1
ATOM 571 C CA . VAL A 1 72 ? 23.299 23.792 -22.432 1.00 87.75 72 VAL A CA 1
ATOM 572 C C . VAL A 1 72 ? 24.382 23.069 -21.632 1.00 87.75 72 VAL A C 1
ATOM 574 O O . VAL A 1 72 ? 24.487 21.847 -21.728 1.00 87.75 72 VAL A O 1
ATOM 577 N N . SER A 1 73 ? 25.145 23.787 -20.798 1.00 87.56 73 SER A N 1
ATOM 578 C CA . SER A 1 73 ? 26.140 23.173 -19.908 1.00 87.56 73 SER A CA 1
ATOM 579 C C . SER A 1 73 ? 25.492 22.173 -18.951 1.00 87.56 73 SER A C 1
ATOM 581 O O . SER A 1 73 ? 25.968 21.049 -18.816 1.00 87.56 73 SER A O 1
ATOM 583 N N . HIS A 1 74 ? 24.358 22.539 -18.351 1.00 87.19 74 HIS A N 1
ATOM 584 C CA . HIS A 1 74 ? 23.616 21.663 -17.450 1.00 87.19 74 HIS A CA 1
ATOM 585 C C . HIS A 1 74 ? 23.107 20.393 -18.152 1.00 87.19 74 HIS A C 1
ATOM 587 O O . HIS A 1 74 ? 23.260 19.292 -17.628 1.00 87.19 74 HIS A O 1
ATOM 593 N N . GLN A 1 75 ? 22.561 20.506 -19.369 1.00 85.06 75 GLN A N 1
ATOM 594 C CA . GLN A 1 75 ? 22.131 19.335 -20.146 1.00 85.06 75 GLN A CA 1
ATOM 595 C C . GLN A 1 75 ? 23.300 18.428 -20.540 1.00 85.06 75 GLN A C 1
ATOM 597 O O . GLN A 1 75 ? 23.167 17.206 -20.466 1.00 85.06 75 GLN A O 1
ATOM 602 N N . LEU A 1 76 ? 24.448 18.999 -20.914 1.00 87.31 76 LEU A N 1
ATOM 603 C CA . LEU A 1 76 ? 25.657 18.226 -21.207 1.00 87.31 76 LEU A CA 1
ATOM 604 C C . LEU A 1 76 ? 26.181 17.492 -19.966 1.00 87.31 76 LEU A C 1
ATOM 606 O O . LEU A 1 76 ? 26.610 16.345 -20.076 1.00 87.31 76 LEU A O 1
ATOM 610 N N . GLU A 1 77 ? 26.109 18.107 -18.784 1.00 85.00 77 GLU A N 1
ATOM 611 C CA . GLU A 1 77 ? 26.446 17.454 -17.515 1.00 85.00 77 GLU A CA 1
ATOM 612 C C . GLU A 1 77 ? 25.484 16.307 -17.186 1.00 85.00 77 GLU A C 1
ATOM 614 O O . GLU A 1 77 ? 25.942 15.206 -16.875 1.00 85.00 77 GLU A O 1
ATOM 619 N N . MET A 1 78 ? 24.173 16.516 -17.340 1.00 81.19 78 MET A N 1
ATOM 620 C CA . MET A 1 78 ? 23.156 15.471 -17.150 1.00 81.19 78 MET A CA 1
ATOM 621 C C . MET A 1 78 ? 23.309 14.310 -18.142 1.00 81.19 78 MET A C 1
ATOM 623 O O . MET A 1 78 ? 23.054 13.159 -17.799 1.00 81.19 78 MET A O 1
ATOM 627 N N . MET A 1 79 ? 23.734 14.587 -19.377 1.00 75.75 79 MET A N 1
ATOM 628 C CA . MET A 1 79 ? 24.040 13.553 -20.371 1.00 75.75 79 MET A CA 1
ATOM 629 C C . MET A 1 79 ? 25.347 12.814 -20.063 1.00 75.75 79 MET A C 1
ATOM 631 O O . MET A 1 79 ? 25.496 11.646 -20.422 1.00 75.75 79 MET A O 1
ATOM 635 N N . LYS A 1 80 ? 26.306 13.485 -19.413 1.00 77.81 80 LYS A N 1
ATOM 636 C CA . LYS A 1 80 ? 27.589 12.897 -19.013 1.00 77.81 80 LYS A CA 1
ATOM 637 C C . LYS A 1 80 ? 27.445 11.994 -17.795 1.00 77.81 80 LYS A C 1
ATOM 639 O O . LYS A 1 80 ? 28.163 10.997 -17.697 1.00 77.81 80 LYS A O 1
ATOM 644 N N . THR A 1 81 ? 26.525 12.310 -16.884 1.00 72.56 81 THR A N 1
ATOM 645 C CA . THR A 1 81 ? 26.098 11.350 -15.869 1.00 72.56 81 THR A CA 1
ATOM 646 C C . THR A 1 81 ? 25.373 10.224 -16.584 1.00 72.56 81 THR A C 1
ATOM 648 O O . THR A 1 81 ? 24.216 10.365 -16.971 1.00 72.56 81 THR A O 1
ATOM 651 N N . GLN A 1 82 ? 26.074 9.112 -16.812 1.00 63.34 82 GLN A N 1
ATOM 652 C CA . GLN A 1 82 ? 25.426 7.899 -17.286 1.00 63.34 82 GLN A CA 1
ATOM 653 C C . GLN A 1 82 ? 24.276 7.628 -16.324 1.00 63.34 82 GLN A C 1
ATOM 655 O O . GLN A 1 82 ? 24.487 7.576 -15.112 1.00 63.34 82 GLN A O 1
ATOM 660 N N . ILE A 1 83 ? 23.058 7.531 -16.855 1.00 63.75 83 ILE A N 1
ATOM 661 C CA . ILE A 1 83 ? 21.931 6.993 -16.105 1.00 63.75 83 ILE A CA 1
ATOM 662 C C . ILE A 1 83 ? 22.335 5.546 -15.856 1.00 63.75 83 ILE A C 1
ATOM 664 O O . ILE A 1 83 ? 22.108 4.671 -16.689 1.00 63.75 83 ILE A O 1
ATOM 668 N N . VAL A 1 84 ? 23.046 5.327 -14.751 1.00 62.56 84 VAL A N 1
ATOM 669 C CA . VAL A 1 84 ? 23.312 4.012 -14.205 1.00 62.56 84 VAL A CA 1
ATOM 670 C C . VAL A 1 84 ? 21.940 3.558 -13.754 1.00 62.56 84 VAL A C 1
ATOM 672 O O . VAL A 1 84 ? 21.508 3.808 -12.633 1.00 62.56 84 VAL A O 1
ATOM 675 N N . ILE A 1 85 ? 21.192 2.976 -14.688 1.00 63.19 85 ILE A N 1
ATOM 676 C CA . ILE A 1 85 ? 20.190 2.000 -14.319 1.00 63.19 85 ILE A CA 1
ATOM 677 C C . ILE A 1 85 ? 21.036 0.974 -13.585 1.00 63.19 85 ILE A C 1
ATOM 679 O O . ILE A 1 85 ? 21.808 0.265 -14.227 1.00 63.19 85 ILE A O 1
ATOM 683 N N . GLU A 1 86 ? 21.009 1.010 -12.251 1.00 66.62 86 GLU A N 1
ATOM 684 C CA . GLU A 1 86 ? 21.518 -0.086 -11.443 1.00 66.62 86 GLU A CA 1
ATOM 685 C C . GLU A 1 86 ? 20.823 -1.314 -12.009 1.00 66.62 86 GLU A C 1
ATOM 687 O O . GLU A 1 86 ? 19.612 -1.491 -11.848 1.00 66.62 86 GLU A O 1
ATOM 692 N N . GLU A 1 87 ? 21.564 -2.069 -12.820 1.00 63.12 87 GLU A N 1
ATOM 693 C CA . GLU A 1 87 ? 21.101 -3.320 -13.372 1.00 63.12 87 GLU A CA 1
ATOM 694 C C . GLU A 1 87 ? 20.638 -4.114 -12.166 1.00 63.12 87 GLU A C 1
ATOM 696 O O . GLU A 1 87 ? 21.418 -4.401 -11.257 1.00 63.12 87 GLU A O 1
ATOM 701 N N . ILE A 1 88 ? 19.329 -4.350 -12.100 1.00 63.16 88 ILE A N 1
ATOM 702 C CA . ILE A 1 88 ? 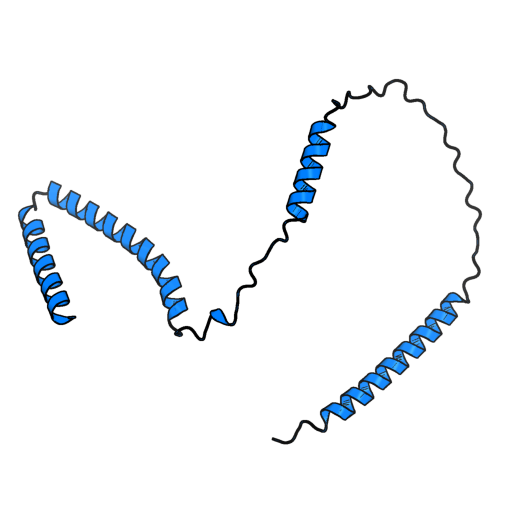18.738 -5.103 -11.009 1.00 63.16 88 ILE A CA 1
ATOM 703 C C . ILE A 1 88 ? 19.412 -6.464 -11.073 1.00 63.16 88 ILE A C 1
ATOM 705 O O . ILE A 1 88 ? 19.148 -7.244 -11.986 1.00 63.16 88 ILE A O 1
ATOM 709 N N . ASP A 1 89 ? 20.325 -6.708 -10.140 1.00 64.44 89 ASP A N 1
ATOM 710 C CA . ASP A 1 89 ? 21.165 -7.889 -10.145 1.00 64.44 89 ASP A CA 1
ATOM 711 C C . ASP A 1 89 ? 20.304 -9.120 -9.832 1.00 64.44 89 ASP A C 1
ATOM 713 O O . ASP A 1 89 ? 19.994 -9.446 -8.682 1.00 64.44 89 ASP A O 1
ATOM 717 N N . ILE A 1 90 ? 19.859 -9.784 -10.901 1.00 60.47 90 ILE A N 1
ATOM 718 C CA . ILE A 1 90 ? 18.968 -10.949 -10.867 1.00 60.47 90 ILE A CA 1
ATOM 719 C C . ILE A 1 90 ? 19.652 -12.124 -10.142 1.00 60.47 90 ILE A C 1
ATOM 721 O O . ILE A 1 90 ? 18.967 -12.998 -9.609 1.00 60.47 90 ILE A O 1
ATOM 725 N N . ALA A 1 91 ? 20.988 -12.133 -10.057 1.00 62.25 91 ALA A N 1
ATOM 726 C CA . ALA A 1 91 ? 21.745 -13.157 -9.343 1.00 62.25 91 ALA A CA 1
ATOM 727 C C . ALA A 1 91 ? 21.691 -12.966 -7.815 1.00 62.25 91 ALA A C 1
ATOM 729 O O . ALA A 1 91 ? 21.599 -13.949 -7.078 1.00 62.25 91 ALA A O 1
ATOM 730 N N . ASN A 1 92 ? 21.646 -11.719 -7.335 1.00 63.47 92 ASN A N 1
ATOM 731 C CA . ASN A 1 92 ? 21.481 -11.390 -5.913 1.00 63.47 92 ASN A CA 1
ATOM 732 C C . ASN A 1 92 ? 20.031 -11.516 -5.412 1.00 63.47 92 ASN A C 1
ATOM 734 O O . ASN A 1 92 ? 19.778 -11.476 -4.205 1.00 63.47 92 ASN A O 1
ATOM 738 N N . LEU A 1 93 ? 19.060 -11.707 -6.312 1.00 64.31 93 LEU A N 1
ATOM 739 C CA . LEU A 1 93 ? 17.666 -11.918 -5.926 1.00 64.31 93 LEU A CA 1
ATOM 740 C C . LEU A 1 93 ? 17.456 -13.263 -5.213 1.00 64.31 93 LEU A C 1
ATOM 742 O O . LEU A 1 93 ? 16.528 -13.349 -4.406 1.00 64.31 93 LEU A O 1
ATOM 746 N N . ALA A 1 94 ? 18.340 -14.244 -5.459 1.00 64.94 94 ALA A N 1
ATOM 747 C CA . ALA A 1 94 ? 18.292 -15.615 -4.952 1.00 64.94 94 ALA A CA 1
ATOM 748 C C . ALA A 1 94 ? 16.943 -16.330 -5.216 1.00 64.94 94 ALA A C 1
ATOM 750 O O . ALA A 1 94 ? 15.915 -15.713 -5.511 1.00 64.94 94 ALA A O 1
ATOM 751 N N . PRO A 1 95 ? 16.878 -17.662 -5.078 1.00 72.44 95 PRO A N 1
ATOM 752 C CA . PRO A 1 95 ? 15.599 -18.333 -4.891 1.00 72.44 95 PRO A CA 1
ATOM 753 C C . PRO A 1 95 ? 15.000 -17.894 -3.543 1.00 72.44 95 PRO A C 1
ATOM 755 O O . PRO A 1 95 ? 15.308 -18.445 -2.486 1.00 72.44 95 PRO A O 1
ATOM 758 N N . ARG A 1 96 ? 14.165 -16.851 -3.551 1.00 73.56 96 ARG A N 1
ATOM 759 C CA . ARG A 1 96 ? 13.405 -16.428 -2.367 1.00 73.56 96 ARG A CA 1
ATOM 760 C C . ARG A 1 96 ? 12.394 -17.509 -1.975 1.00 73.56 96 ARG A C 1
ATOM 762 O O . ARG A 1 96 ? 11.940 -18.282 -2.817 1.00 73.56 96 ARG A O 1
ATOM 769 N N . LYS A 1 97 ? 12.006 -17.544 -0.692 1.00 77.81 97 LYS A N 1
ATOM 770 C CA . LYS A 1 97 ? 10.899 -18.405 -0.231 1.00 77.81 97 LYS A CA 1
ATOM 771 C C . LYS A 1 97 ? 9.651 -18.117 -1.083 1.00 77.81 97 LYS A C 1
ATOM 773 O O . LYS A 1 97 ? 9.378 -16.942 -1.310 1.00 77.81 97 LYS A O 1
ATOM 778 N N . PRO A 1 98 ? 8.864 -19.120 -1.502 1.00 80.81 98 PRO A N 1
ATOM 779 C CA . PRO A 1 98 ? 7.669 -18.894 -2.325 1.00 80.81 98 PRO A CA 1
ATOM 780 C C . PRO A 1 98 ? 6.674 -17.908 -1.680 1.00 80.81 98 PRO A C 1
ATOM 782 O O . PRO A 1 98 ? 6.000 -17.158 -2.377 1.00 80.81 98 PRO A O 1
ATOM 785 N N . ASP A 1 99 ? 6.659 -17.819 -0.346 1.00 84.44 99 ASP A N 1
ATOM 786 C CA . ASP A 1 99 ? 5.779 -16.921 0.414 1.00 84.44 99 ASP A CA 1
ATOM 787 C C . ASP A 1 99 ? 6.275 -15.472 0.525 1.00 84.44 99 ASP A C 1
ATOM 789 O O . ASP A 1 99 ? 5.591 -14.634 1.111 1.00 84.44 99 ASP A O 1
ATOM 793 N N . TRP A 1 100 ? 7.485 -15.156 0.052 1.00 88.44 100 TRP A N 1
ATOM 794 C CA . TRP A 1 100 ? 8.072 -13.816 0.208 1.00 88.44 100 TRP A CA 1
ATOM 795 C C . TRP A 1 100 ? 7.206 -12.742 -0.451 1.00 88.44 100 TRP A C 1
ATOM 797 O O . TRP A 1 100 ? 6.999 -11.668 0.118 1.00 88.44 100 TRP A O 1
ATOM 807 N N . ASP A 1 101 ? 6.691 -13.062 -1.634 1.00 86.12 101 ASP A N 1
ATOM 808 C CA . ASP A 1 101 ? 5.913 -12.133 -2.441 1.00 86.12 101 ASP A CA 1
ATOM 809 C C . ASP A 1 101 ? 4.536 -11.927 -1.806 1.00 86.12 101 ASP A C 1
ATOM 811 O O . ASP A 1 101 ? 4.103 -10.799 -1.568 1.00 86.12 101 ASP A O 1
ATOM 815 N N . LEU A 1 102 ? 3.928 -13.032 -1.360 1.00 89.06 102 LEU A N 1
ATOM 816 C CA . LEU A 1 102 ? 2.676 -13.020 -0.617 1.00 89.06 102 LEU A CA 1
ATOM 817 C C . LEU A 1 102 ? 2.788 -12.193 0.666 1.00 89.06 102 LEU A C 1
ATOM 819 O O . LEU A 1 102 ? 1.914 -11.375 0.945 1.00 89.06 102 LEU A O 1
ATOM 823 N N . LYS A 1 103 ? 3.867 -12.365 1.440 1.00 88.69 103 LYS A N 1
ATOM 824 C CA . LYS A 1 103 ? 4.097 -11.583 2.658 1.00 88.69 103 LYS A CA 1
ATOM 825 C C . LYS A 1 103 ? 4.181 -10.101 2.335 1.00 88.69 103 LYS A C 1
ATOM 827 O O . LYS A 1 103 ? 3.421 -9.341 2.918 1.00 88.69 103 LYS A O 1
ATOM 832 N N . ARG A 1 104 ? 5.020 -9.698 1.377 1.00 90.00 104 ARG A N 1
ATOM 833 C CA . ARG A 1 104 ? 5.180 -8.286 0.996 1.00 90.00 104 ARG A CA 1
ATOM 834 C C . ARG A 1 104 ? 3.846 -7.649 0.594 1.00 90.00 104 ARG A C 1
ATOM 836 O O . ARG A 1 104 ? 3.508 -6.559 1.064 1.00 90.00 104 ARG A O 1
ATOM 843 N N . ASP A 1 105 ? 3.075 -8.338 -0.239 1.00 88.56 105 ASP A N 1
ATOM 844 C CA . ASP A 1 105 ? 1.819 -7.818 -0.774 1.00 88.56 105 ASP A CA 1
ATOM 845 C C . ASP A 1 105 ? 0.704 -7.781 0.288 1.00 88.56 105 ASP A C 1
ATOM 847 O O . ASP A 1 105 ? -0.128 -6.863 0.305 1.00 88.56 105 ASP A O 1
ATOM 851 N N . VAL A 1 106 ? 0.704 -8.739 1.220 1.00 94.94 106 VAL A N 1
ATOM 852 C CA . VAL A 1 106 ? -0.217 -8.781 2.364 1.00 94.94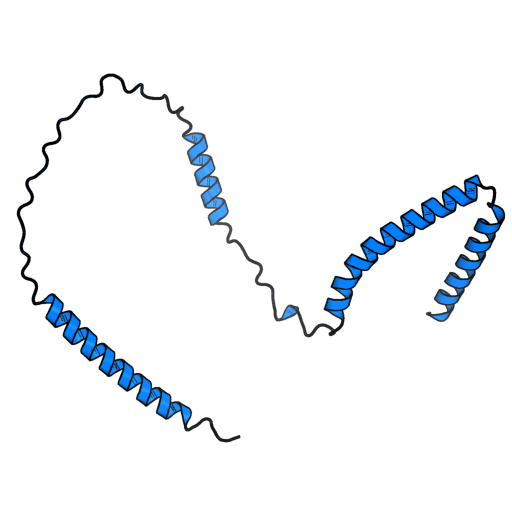 106 VAL A CA 1
ATOM 853 C C . VAL A 1 106 ? 0.156 -7.743 3.423 1.00 94.94 106 VAL A C 1
ATOM 855 O O . VAL A 1 106 ? -0.749 -7.097 3.952 1.00 94.94 106 VAL A O 1
ATOM 858 N N . THR A 1 107 ? 1.444 -7.496 3.691 1.00 94.06 107 THR A N 1
ATOM 859 C CA . THR A 1 107 ? 1.899 -6.533 4.711 1.00 94.06 107 THR A CA 1
ATOM 860 C C . THR A 1 107 ? 1.300 -5.149 4.481 1.00 94.06 107 THR A C 1
ATOM 862 O O . THR A 1 107 ? 0.742 -4.565 5.404 1.00 94.06 107 THR A O 1
ATOM 865 N N . LYS A 1 108 ? 1.294 -4.651 3.240 1.00 94.00 108 LYS A N 1
ATOM 866 C CA . LYS A 1 108 ? 0.709 -3.337 2.913 1.00 94.00 108 LYS A CA 1
ATOM 867 C C . LYS A 1 108 ? -0.802 -3.268 3.169 1.00 94.00 108 LYS A C 1
ATOM 869 O O . LYS A 1 108 ? -1.339 -2.214 3.521 1.00 94.00 108 LYS A O 1
ATOM 874 N N . LYS A 1 109 ? -1.519 -4.378 2.956 1.00 95.62 109 LYS A N 1
ATOM 875 C CA . LYS A 1 109 ? -2.962 -4.470 3.231 1.00 95.62 109 LYS A CA 1
ATOM 876 C C . LYS A 1 109 ? -3.224 -4.542 4.733 1.00 95.62 109 LYS A C 1
ATOM 878 O O . LYS A 1 109 ? -4.106 -3.831 5.212 1.00 95.62 109 LYS A O 1
ATOM 883 N N . LEU A 1 110 ? -2.439 -5.340 5.457 1.00 96.19 110 LEU A N 1
ATOM 884 C CA . LEU A 1 110 ? -2.514 -5.451 6.913 1.00 96.19 110 LEU A CA 1
ATOM 885 C C . LEU A 1 110 ? -2.206 -4.120 7.590 1.00 96.19 110 LEU A C 1
ATOM 887 O O . LEU A 1 110 ? -2.987 -3.700 8.425 1.00 96.19 110 LEU A O 1
ATOM 891 N N . GLU A 1 111 ? -1.176 -3.398 7.160 1.00 95.50 111 GLU A N 1
ATOM 892 C CA . GLU A 1 111 ? -0.817 -2.088 7.717 1.00 95.50 111 GLU A CA 1
ATOM 893 C C . GLU A 1 111 ? -1.966 -1.069 7.577 1.00 95.50 111 GLU A C 1
ATOM 895 O O . GLU A 1 111 ? -2.275 -0.294 8.484 1.00 95.50 111 GLU A O 1
ATOM 900 N N . ARG A 1 112 ? -2.655 -1.068 6.427 1.00 95.88 112 ARG A N 1
ATOM 901 C CA . ARG A 1 112 ? -3.840 -0.222 6.210 1.00 95.88 112 ARG A CA 1
ATOM 902 C C . ARG A 1 112 ? -5.019 -0.640 7.081 1.00 95.88 112 ARG A C 1
ATOM 904 O O . ARG A 1 112 ? -5.744 0.229 7.567 1.00 95.88 112 ARG A O 1
ATOM 911 N N . LEU A 1 113 ? -5.236 -1.943 7.226 1.00 97.00 113 LEU A N 1
ATOM 912 C CA . LEU A 1 113 ? -6.308 -2.483 8.049 1.00 97.00 113 LEU A CA 1
ATOM 913 C C . LEU A 1 113 ? -6.049 -2.197 9.529 1.00 97.00 113 LEU A C 1
ATOM 915 O O . LEU A 1 113 ? -6.930 -1.674 10.195 1.00 97.00 113 LEU A O 1
ATOM 919 N N . GLU A 1 114 ? -4.832 -2.429 10.006 1.00 96.25 114 GLU A N 1
ATOM 920 C CA . GLU A 1 114 ? -4.394 -2.188 11.377 1.00 96.25 114 GLU A CA 1
ATOM 921 C C . GLU A 1 114 ? -4.606 -0.730 11.786 1.00 96.25 114 GLU A C 1
ATOM 923 O O . GLU A 1 114 ? -5.212 -0.477 12.824 1.00 96.25 114 GLU A O 1
ATOM 928 N N . ARG A 1 115 ? -4.242 0.238 10.933 1.00 97.38 115 ARG A N 1
ATOM 929 C CA . ARG A 1 115 ? -4.530 1.662 11.187 1.00 97.38 115 ARG A CA 1
ATOM 930 C C . ARG A 1 115 ? -6.023 1.943 11.373 1.00 97.38 115 ARG A C 1
ATOM 932 O O . ARG A 1 115 ? -6.402 2.736 12.232 1.00 97.38 115 ARG A O 1
ATOM 939 N N . ARG A 1 116 ? -6.885 1.318 10.563 1.00 97.56 116 ARG A N 1
ATOM 940 C CA . ARG A 1 116 ? -8.346 1.473 10.681 1.00 97.56 116 ARG A CA 1
ATOM 941 C C . ARG A 1 116 ? -8.869 0.796 11.941 1.00 97.56 116 ARG A C 1
ATOM 943 O O . ARG A 1 116 ? -9.649 1.406 12.657 1.00 97.56 116 ARG A O 1
ATOM 950 N N . THR A 1 117 ? -8.395 -0.410 12.238 1.00 97.12 117 THR A N 1
ATOM 951 C CA . THR A 1 117 ? -8.767 -1.161 13.437 1.00 97.12 117 THR A CA 1
ATOM 952 C C . THR A 1 117 ? -8.362 -0.410 14.702 1.00 97.12 117 THR A C 1
ATOM 954 O O . THR A 1 117 ? -9.195 -0.237 15.581 1.00 97.12 117 THR A O 1
ATOM 957 N N . GLN A 1 118 ? -7.139 0.124 14.777 1.00 96.56 118 GLN A N 1
ATOM 958 C CA . GLN A 1 118 ? -6.685 0.958 15.896 1.00 96.56 118 GLN A CA 1
ATOM 959 C C . GLN A 1 118 ? -7.547 2.217 16.053 1.00 96.56 118 GLN A C 1
ATOM 961 O O . GLN A 1 118 ? -7.928 2.561 17.170 1.00 96.56 118 GLN A O 1
ATOM 966 N N . LYS A 1 119 ? -7.913 2.876 14.944 1.00 97.12 119 LYS A N 1
ATOM 967 C CA . LYS A 1 119 ? -8.824 4.028 14.972 1.00 97.12 119 LYS A CA 1
ATOM 968 C C . LYS A 1 119 ? -10.204 3.649 15.520 1.00 97.12 119 LYS A C 1
ATOM 970 O O . LYS A 1 119 ? -10.692 4.320 16.423 1.00 97.12 119 LYS A O 1
ATOM 975 N N . SER A 1 120 ? -10.797 2.562 15.031 1.00 96.81 120 SER A N 1
ATOM 976 C CA . SER A 1 120 ? -12.090 2.069 15.517 1.00 96.81 120 SER A CA 1
ATOM 977 C C . SER A 1 120 ? -12.031 1.633 16.983 1.00 96.81 120 SER A C 1
ATOM 979 O O . SER A 1 120 ? -12.951 1.924 17.739 1.00 96.81 120 SER A O 1
ATOM 981 N N . ILE A 1 121 ? -10.939 0.997 17.419 1.00 94.19 121 ILE A N 1
ATOM 982 C CA . ILE A 1 121 ? -10.707 0.663 18.831 1.00 94.19 121 ILE A CA 1
ATOM 983 C C . ILE A 1 121 ? -10.656 1.941 19.674 1.00 94.19 121 ILE A C 1
ATOM 985 O O . ILE A 1 121 ? -11.327 2.020 20.699 1.00 94.19 121 ILE A O 1
ATOM 989 N N . ALA A 1 122 ? -9.910 2.960 19.241 1.00 95.19 122 ALA A N 1
ATOM 990 C CA . ALA A 1 122 ? -9.817 4.228 19.958 1.00 95.19 122 ALA A CA 1
ATOM 991 C C . ALA A 1 122 ? -11.175 4.948 20.050 1.00 95.19 122 ALA A C 1
ATOM 993 O O . ALA A 1 122 ? -11.510 5.492 21.102 1.00 95.19 122 ALA A O 1
ATOM 994 N N . GLU A 1 123 ? -11.969 4.931 18.977 1.00 95.44 123 GLU A N 1
ATOM 995 C CA . GLU A 1 123 ? -13.334 5.473 18.959 1.00 95.44 123 GLU A CA 1
ATOM 996 C C . GLU A 1 123 ? -14.249 4.723 19.938 1.00 95.44 123 GLU A C 1
ATOM 998 O O . GLU A 1 123 ? -14.869 5.358 20.792 1.00 95.44 123 GLU A O 1
ATOM 1003 N N . LEU A 1 124 ? -14.246 3.385 19.909 1.00 93.38 124 LEU A N 1
ATOM 1004 C CA . LEU A 1 124 ? -15.023 2.556 20.837 1.00 93.38 124 LEU A CA 1
ATOM 1005 C C . LEU A 1 124 ? -14.628 2.785 22.298 1.00 93.38 124 LEU A C 1
ATOM 1007 O O . LEU A 1 124 ? -15.497 2.872 23.164 1.00 93.38 124 LEU A O 1
ATOM 1011 N N . ILE A 1 125 ? -13.330 2.906 22.588 1.00 91.81 125 ILE A N 1
ATOM 1012 C CA . ILE A 1 125 ? -12.855 3.247 23.933 1.00 91.81 125 ILE A CA 1
ATOM 1013 C C . ILE A 1 125 ? -13.408 4.617 24.332 1.00 91.81 125 ILE A C 1
ATOM 1015 O O . ILE A 1 125 ? -13.953 4.760 25.422 1.00 91.81 125 ILE A O 1
ATOM 1019 N N . ARG A 1 126 ? -13.338 5.618 23.449 1.00 92.12 126 ARG A N 1
ATOM 1020 C CA . ARG A 1 126 ? -13.835 6.971 23.732 1.00 92.12 126 ARG A CA 1
ATOM 1021 C C . ARG A 1 126 ? -15.334 6.996 24.037 1.00 92.12 126 ARG A C 1
ATOM 1023 O O . ARG A 1 126 ? -15.751 7.729 24.933 1.00 92.12 126 ARG A O 1
ATOM 1030 N N . ASP A 1 127 ? -16.127 6.197 23.330 1.00 92.50 127 ASP A N 1
ATOM 1031 C CA . ASP A 1 127 ? -17.562 6.048 23.591 1.00 92.50 127 ASP A CA 1
ATOM 1032 C C . ASP A 1 127 ? -17.838 5.351 24.925 1.00 92.50 127 ASP A C 1
ATOM 1034 O O . ASP A 1 127 ? -18.642 5.849 25.714 1.00 92.50 127 ASP A O 1
ATOM 1038 N N . ARG A 1 128 ? -17.117 4.267 25.234 1.00 89.94 128 ARG A N 1
ATOM 1039 C CA . ARG A 1 128 ? -17.266 3.549 26.512 1.00 89.94 128 ARG A CA 1
ATOM 1040 C C . ARG A 1 128 ? -16.851 4.381 27.727 1.00 89.94 128 ARG A C 1
ATOM 1042 O O . ARG A 1 128 ? -17.459 4.280 28.793 1.00 89.94 128 ARG A O 1
ATOM 1049 N N . LEU A 1 129 ? -15.833 5.226 27.569 1.00 88.56 129 LEU A N 1
ATOM 1050 C CA . LEU A 1 129 ? -15.428 6.194 28.590 1.00 88.56 129 LEU A CA 1
ATOM 1051 C C . LEU A 1 129 ? -16.535 7.232 28.829 1.00 88.56 129 LEU A C 1
ATOM 1053 O O . LEU A 1 129 ? -16.857 7.535 29.975 1.00 88.56 129 LEU A O 1
ATOM 1057 N N . ARG A 1 130 ? -17.176 7.732 27.760 1.00 90.50 130 ARG A N 1
ATOM 1058 C CA . ARG A 1 130 ? -18.337 8.633 27.875 1.00 90.50 130 ARG A CA 1
ATOM 1059 C C . ARG A 1 130 ? -19.540 7.974 28.548 1.00 90.50 130 ARG A C 1
ATOM 1061 O O . ARG A 1 130 ? -20.245 8.651 29.287 1.00 90.50 130 ARG A O 1
ATOM 1068 N N . SER A 1 131 ? -19.767 6.681 28.325 1.00 89.44 131 SER A N 1
ATOM 1069 C CA . SER A 1 131 ? -20.843 5.927 28.980 1.00 89.44 131 SER A CA 1
ATOM 1070 C C . SER A 1 131 ? -20.508 5.473 30.409 1.00 89.44 131 SER A C 1
ATOM 1072 O O . SER A 1 131 ? -21.297 4.748 31.009 1.00 89.44 131 SER A O 1
ATOM 1074 N N . GLY A 1 132 ? -19.352 5.864 30.964 1.00 85.44 132 GLY A N 1
ATOM 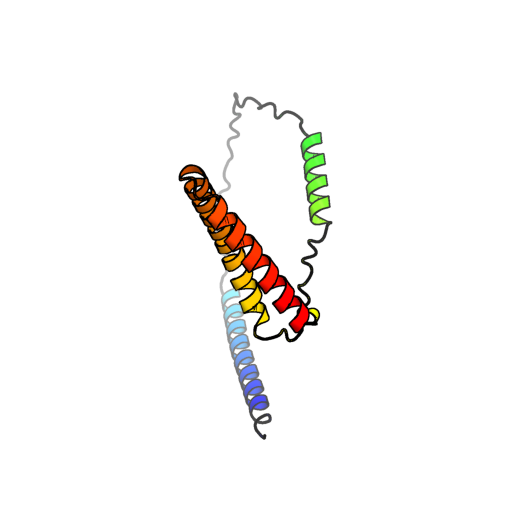1075 C CA . GLY A 1 132 ? -18.972 5.585 32.353 1.00 85.44 132 GLY A CA 1
ATOM 1076 C C . GLY A 1 132 ? -18.472 4.161 32.628 1.00 85.44 132 GLY A C 1
ATOM 1077 O O . GLY A 1 132 ? -18.343 3.775 33.787 1.00 85.44 132 GLY A O 1
ATOM 1078 N N . GLN A 1 133 ? -18.145 3.369 31.600 1.00 83.88 133 GLN A N 1
ATOM 1079 C CA . GLN A 1 133 ? -17.708 1.968 31.736 1.00 83.88 133 GLN A CA 1
ATOM 1080 C C . GLN A 1 133 ? -16.195 1.824 32.005 1.00 83.88 133 GLN A C 1
ATOM 1082 O O . GLN A 1 133 ? -15.537 0.916 31.504 1.00 83.88 133 GLN A O 1
ATOM 1087 N N . GLN A 1 134 ? -15.615 2.728 32.798 1.00 81.44 134 GLN A N 1
ATOM 1088 C CA . GLN A 1 134 ? -14.162 2.825 32.985 1.00 81.44 134 GLN A CA 1
ATOM 1089 C C . GLN A 1 134 ? -13.538 1.556 33.595 1.00 81.44 134 GLN A C 1
ATOM 1091 O O . GLN A 1 134 ? -12.471 1.121 33.169 1.00 81.44 134 GLN A O 1
ATOM 1096 N N . GLN A 1 135 ? -14.204 0.971 34.597 1.00 79.75 135 GLN A N 1
ATOM 1097 C CA . GLN A 1 135 ? -13.682 -0.165 35.368 1.00 79.75 135 GLN A CA 1
ATOM 1098 C C . GLN A 1 135 ? -13.575 -1.443 34.523 1.00 79.75 135 GLN A C 1
ATOM 1100 O O . GLN A 1 135 ? -12.581 -2.159 34.612 1.00 79.75 135 GLN A O 1
ATOM 1105 N N . ASP A 1 136 ? -14.551 -1.676 33.643 1.00 83.88 136 ASP A N 1
ATOM 1106 C CA . ASP A 1 136 ? -14.584 -2.831 32.738 1.00 83.88 136 ASP A CA 1
ATOM 1107 C C . ASP A 1 136 ? -13.415 -2.796 31.732 1.00 83.88 136 ASP A C 1
ATOM 1109 O O . ASP A 1 136 ? -12.739 -3.795 31.492 1.00 83.88 136 ASP A O 1
ATOM 1113 N N . ILE A 1 137 ? -13.084 -1.603 31.218 1.00 84.31 137 ILE A N 1
ATOM 1114 C CA . ILE A 1 137 ? -11.953 -1.411 30.296 1.00 84.31 137 ILE A CA 1
ATOM 1115 C C . ILE A 1 137 ? -10.620 -1.703 30.995 1.00 84.31 137 ILE A C 1
ATOM 1117 O O . ILE A 1 137 ? -9.771 -2.395 30.435 1.00 84.31 137 ILE A O 1
ATOM 1121 N N . LEU A 1 138 ? -10.424 -1.187 32.212 1.00 84.62 138 LEU A N 1
ATOM 1122 C CA . LEU A 1 138 ? -9.185 -1.388 32.970 1.00 84.62 138 LEU A CA 1
ATOM 1123 C C . LEU A 1 138 ? -8.959 -2.867 33.295 1.00 84.62 138 LEU A C 1
ATOM 1125 O O . LEU A 1 138 ? -7.846 -3.373 33.150 1.00 84.62 138 LEU A O 1
ATOM 1129 N N . GLN A 1 139 ? -10.022 -3.576 33.678 1.00 88.12 139 GLN A N 1
ATOM 1130 C CA . GLN A 1 139 ? -9.953 -5.005 33.952 1.00 88.12 139 GLN A CA 1
ATOM 1131 C C . GLN A 1 139 ? -9.627 -5.811 32.686 1.00 88.12 139 GLN A C 1
ATOM 1133 O O . GLN A 1 139 ? -8.735 -6.660 32.723 1.00 88.12 139 GLN A O 1
ATOM 1138 N N . ALA A 1 140 ? -10.257 -5.492 31.551 1.00 86.81 140 ALA A N 1
ATOM 1139 C CA . ALA A 1 140 ? -9.971 -6.140 30.271 1.00 86.81 140 ALA A CA 1
ATOM 1140 C C . ALA A 1 140 ? -8.520 -5.921 29.800 1.00 86.81 140 ALA A C 1
ATOM 1142 O O . ALA A 1 140 ? -7.875 -6.861 29.333 1.00 86.81 140 ALA A O 1
ATOM 1143 N N . VAL A 1 141 ? -7.980 -4.707 29.958 1.00 88.56 141 VAL A N 1
ATOM 1144 C CA . VAL A 1 141 ? -6.583 -4.390 29.609 1.00 88.56 141 VAL A CA 1
ATOM 1145 C C . VAL A 1 141 ? -5.602 -5.158 30.496 1.00 88.56 141 VAL A C 1
ATOM 1147 O O . VAL A 1 141 ? -4.630 -5.719 29.987 1.00 88.56 141 VAL A O 1
ATOM 1150 N N . ASN A 1 142 ? -5.872 -5.251 31.800 1.00 89.69 142 ASN A N 1
ATOM 1151 C CA . ASN A 1 142 ? -5.033 -6.020 32.717 1.00 89.69 142 ASN A CA 1
ATOM 1152 C C . ASN A 1 142 ? -5.022 -7.511 32.352 1.00 89.69 142 ASN A C 1
ATOM 1154 O O . ASN A 1 142 ? -3.946 -8.097 32.240 1.00 89.69 142 ASN A O 1
ATOM 1158 N N . CYS A 1 143 ? -6.181 -8.115 32.070 1.00 90.06 143 CYS A N 1
ATOM 1159 C CA . CYS A 1 143 ? -6.250 -9.502 31.602 1.00 90.06 143 CYS A CA 1
ATOM 1160 C C . CYS A 1 143 ? -5.475 -9.707 30.290 1.00 90.06 143 CYS A C 1
ATOM 1162 O O . CYS A 1 143 ? -4.681 -10.640 30.186 1.00 90.06 143 CYS A O 1
ATOM 1164 N N . ALA A 1 144 ? -5.639 -8.807 29.315 1.00 89.25 144 ALA A N 1
ATOM 1165 C CA . ALA A 1 144 ? -4.908 -8.873 28.052 1.00 89.25 144 ALA A CA 1
ATOM 1166 C C . ALA A 1 144 ? -3.383 -8.797 28.261 1.00 89.25 144 ALA A C 1
ATOM 1168 O O . ALA A 1 144 ? -2.647 -9.593 27.680 1.00 89.25 144 ALA A O 1
ATOM 1169 N N . SER A 1 145 ? -2.900 -7.908 29.137 1.00 90.75 145 SER A N 1
ATOM 1170 C CA . SER A 1 145 ? -1.465 -7.794 29.440 1.00 90.75 145 SER A CA 1
ATOM 1171 C C . SER A 1 145 ? -0.871 -9.062 30.065 1.00 90.75 145 SER A C 1
ATOM 1173 O O . SER A 1 145 ? 0.242 -9.454 29.713 1.00 90.75 145 SER A O 1
ATOM 1175 N N . LEU A 1 146 ? -1.624 -9.746 30.934 1.00 90.50 146 LEU A N 1
ATOM 1176 C CA . LEU A 1 146 ? -1.187 -10.994 31.561 1.00 90.50 146 LEU A CA 1
ATOM 1177 C C . LEU A 1 146 ? -1.044 -12.101 30.515 1.00 90.50 146 LEU A C 1
ATOM 1179 O O . LEU A 1 146 ? 0.028 -12.696 30.407 1.00 90.50 146 LEU A O 1
ATOM 1183 N N . THR A 1 147 ? -2.063 -12.276 29.668 1.00 90.06 147 THR A N 1
ATOM 1184 C CA . THR A 1 147 ? -2.035 -13.282 28.593 1.00 90.06 147 THR A CA 1
ATOM 1185 C C . THR A 1 147 ? -0.908 -13.036 27.588 1.00 90.06 147 THR A C 1
ATOM 1187 O O . THR A 1 147 ? -0.225 -13.972 27.183 1.00 90.06 147 THR A O 1
ATOM 1190 N N . ALA A 1 148 ? -0.639 -11.775 27.231 1.00 89.19 148 ALA A N 1
ATOM 1191 C CA . ALA A 1 148 ? 0.479 -11.429 26.355 1.00 89.19 148 ALA A CA 1
ATOM 1192 C C . ALA A 1 148 ? 1.834 -11.808 26.980 1.00 89.19 148 ALA A C 1
ATOM 1194 O O . ALA A 1 148 ? 2.703 -12.347 26.293 1.00 89.19 148 ALA A O 1
ATOM 1195 N N . SER A 1 149 ? 1.995 -11.592 28.291 1.00 88.62 149 SER A N 1
ATOM 1196 C CA . SER A 1 149 ? 3.218 -11.959 29.016 1.00 88.62 149 SER A CA 1
ATOM 1197 C C . SER A 1 149 ? 3.428 -13.477 29.131 1.00 88.62 149 SER A C 1
ATOM 1199 O O . SER A 1 149 ? 4.566 -13.939 29.196 1.00 88.62 149 SER A O 1
ATOM 1201 N N . GLU A 1 150 ? 2.347 -14.262 29.153 1.00 87.81 150 GLU A N 1
ATOM 1202 C CA . GLU A 1 150 ? 2.377 -15.733 29.177 1.00 87.81 150 GLU A CA 1
ATOM 1203 C C . GLU A 1 150 ? 2.708 -16.320 27.801 1.00 87.81 150 GLU A C 1
ATOM 1205 O O . GLU A 1 150 ? 3.471 -17.281 27.699 1.00 87.81 150 GLU A O 1
ATOM 1210 N N . ILE A 1 151 ? 2.206 -15.702 26.729 1.00 88.50 151 ILE A N 1
ATOM 1211 C CA . ILE A 1 151 ? 2.552 -16.071 25.351 1.00 88.50 151 ILE A CA 1
ATOM 1212 C C . ILE A 1 151 ? 4.036 -15.795 25.071 1.00 88.50 151 ILE A C 1
ATOM 1214 O O . ILE A 1 151 ? 4.700 -16.619 24.453 1.00 88.50 151 ILE A O 1
ATOM 1218 N N . GLN A 1 152 ? 4.590 -14.682 25.564 1.00 82.69 152 GLN A N 1
ATOM 1219 C CA . GLN A 1 152 ? 6.030 -14.413 25.436 1.00 82.69 152 GLN A CA 1
ATOM 1220 C C . GLN A 1 152 ? 6.873 -15.423 26.222 1.00 82.69 152 GLN A C 1
ATOM 1222 O O . GLN A 1 152 ? 7.815 -15.980 25.675 1.00 82.69 152 GLN A O 1
ATOM 1227 N N . ARG A 1 153 ? 6.481 -15.742 27.462 1.00 83.06 153 ARG A N 1
ATOM 1228 C CA . ARG A 1 153 ? 7.172 -16.737 28.304 1.00 83.06 153 ARG A CA 1
ATOM 1229 C C . ARG A 1 153 ? 7.126 -18.174 27.780 1.00 83.06 153 ARG A C 1
ATOM 1231 O O . ARG A 1 153 ? 7.868 -19.002 28.287 1.00 83.06 153 ARG A O 1
ATOM 1238 N N . SER A 1 154 ? 6.219 -18.486 26.857 1.00 78.06 154 SER A N 1
ATOM 1239 C CA . SER A 1 154 ? 6.098 -19.819 26.248 1.00 78.06 154 SER A CA 1
ATOM 1240 C C . SER A 1 154 ? 6.730 -19.911 24.857 1.00 78.06 154 SER A C 1
ATOM 1242 O O . SER A 1 154 ? 6.845 -21.013 24.323 1.00 78.06 154 SER A O 1
ATOM 1244 N N . ALA A 1 155 ? 7.106 -18.773 24.267 1.00 71.12 155 ALA A N 1
ATOM 1245 C CA . ALA A 1 155 ? 7.777 -18.690 22.974 1.00 71.12 155 ALA A CA 1
ATOM 1246 C C . ALA A 1 155 ? 9.313 -18.611 23.092 1.00 71.12 155 ALA A C 1
ATOM 1248 O O . ALA A 1 155 ? 9.991 -18.918 22.109 1.00 71.12 155 ALA A O 1
ATOM 1249 N N . ASP A 1 156 ? 9.824 -18.219 24.266 1.00 57.50 156 ASP A N 1
ATOM 1250 C CA . ASP A 1 156 ? 11.232 -18.328 24.686 1.00 57.50 156 ASP A CA 1
ATOM 1251 C C . ASP A 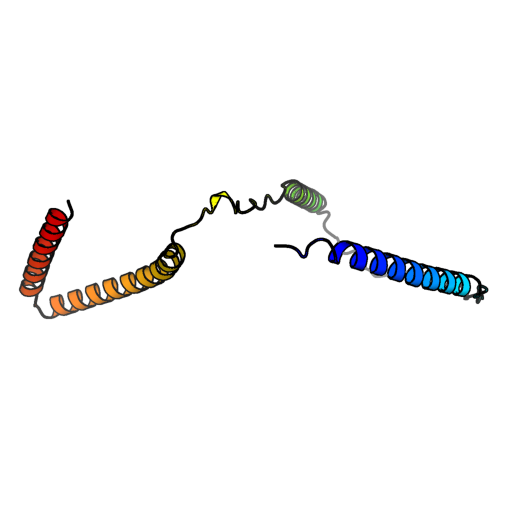1 156 ? 11.531 -19.713 25.290 1.00 57.50 156 ASP A C 1
ATOM 1253 O O . ASP A 1 156 ? 12.627 -20.255 25.010 1.00 57.50 156 ASP A O 1
#

Sequence (156 aa):
MLESGAVIGKLEEEALKRKERLQHLKRKQKADSEESPATEKSIPKPIFRNYQSENISKTSIDDDRAIVESQVSHQLEMMKTQIVIEEIDIANLAPRKPDWDLKRDVTKKLERLERRTQKSIAELIRDRLRSGQQQDILQAVNCASLTASEIQRSAD